Protein AF-A0A645JGR4-F1 (afdb_monomer_lite)

Sequence (135 aa):
MGLSFSNILNVNSDKGRAKVTFVGTVLSIILSLAGILDHFMYLLYLAALCYPAIAGVMFVHFFACKQKWVDKKGWNIIATVAMICGIFVGYITTYIVPVGIPAIQSLTVTGIVYYFAMKLKAKISPDQFTQEMFE

Secondary structure (DSSP, 8-state):
-HHHHHHHTT--SHHHHHHHHHHHHHHHHHHHHTTHHHHHHHHHHHHHHHHHHHHHHHHIIIIIS--------S--HHHHHHHHHHHHHHHIIIIIS--S-HHHHHHHHHHHHHHHHHHHHHHHS--TTTTTTT-

Radius of gyration: 18.55 Å; chains: 1; bounding box: 43×45×40 Å

Foldseek 3Di:
DLPVVCVVVVPPDPVSSVVCVVVVVVVVVVCVVVVVCVVCVVVVVLVLLQVLLLVLLVCCLCPVQVDDPDPDPDDPVQSVVLLVQLSVVLCCCVPPNVDDDSSVSSSVSSNVSSNVVLVVCLVPPDDPSNVSGPD

pLDDT: mean 88.44, std 7.09, range [58.78, 97.38]

Organism: NCBI:txid1076179

Structure (mmCIF, N/CA/C/O backbone):
data_AF-A0A645JGR4-F1
#
_entry.id   AF-A0A645JGR4-F1
#
loop_
_atom_site.group_PDB
_atom_site.id
_atom_site.type_symbol
_atom_site.label_atom_id
_atom_site.label_alt_id
_atom_site.label_comp_id
_atom_site.label_asym_id
_atom_site.label_entity_id
_atom_site.l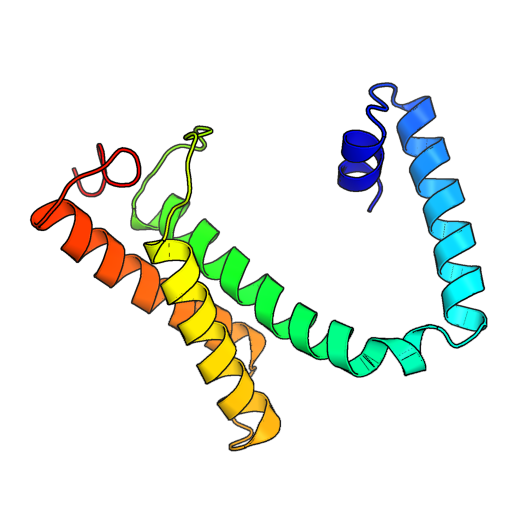abel_seq_id
_atom_site.pdbx_PDB_ins_code
_atom_site.Cartn_x
_atom_site.Cartn_y
_atom_site.Cartn_z
_atom_site.occupancy
_atom_site.B_iso_or_equiv
_atom_site.auth_seq_id
_atom_site.auth_comp_id
_atom_site.auth_asym_id
_atom_site.auth_atom_id
_atom_site.pdbx_PDB_model_num
ATOM 1 N N . MET A 1 1 ? 6.005 11.624 -4.711 1.00 59.62 1 MET A N 1
ATOM 2 C CA . MET A 1 1 ? 7.394 11.622 -4.197 1.00 59.62 1 MET A CA 1
ATOM 3 C C . MET A 1 1 ? 7.712 12.862 -3.367 1.00 59.62 1 MET A C 1
ATOM 5 O O . MET A 1 1 ? 8.109 12.698 -2.224 1.00 59.62 1 MET A O 1
ATOM 9 N N . GLY A 1 2 ? 7.495 14.082 -3.881 1.00 71.44 2 GLY A N 1
ATOM 10 C CA . GLY A 1 2 ? 7.925 15.322 -3.216 1.00 71.44 2 GLY A CA 1
ATOM 11 C C . GLY A 1 2 ? 7.470 15.494 -1.763 1.00 71.44 2 GLY A C 1
ATOM 12 O O . GLY A 1 2 ? 8.301 15.730 -0.896 1.00 71.44 2 GLY A O 1
ATOM 13 N N . LEU A 1 3 ? 6.179 15.321 -1.466 1.00 76.88 3 LEU A N 1
ATOM 14 C CA . LEU A 1 3 ? 5.643 15.517 -0.108 1.00 76.88 3 LEU A CA 1
ATOM 15 C C . LEU A 1 3 ? 6.178 14.475 0.888 1.00 76.88 3 LEU A C 1
ATOM 17 O O . LEU A 1 3 ? 6.710 14.846 1.928 1.00 76.88 3 LE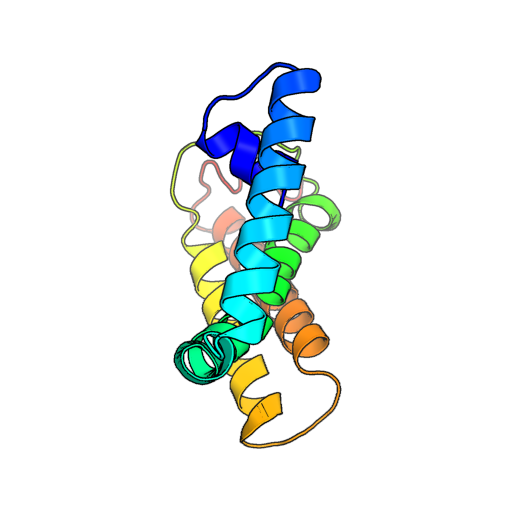U A O 1
ATOM 21 N N . SER A 1 4 ? 6.091 13.185 0.551 1.00 79.62 4 SER A N 1
ATOM 22 C CA . SER A 1 4 ? 6.548 12.087 1.414 1.00 79.62 4 SER A CA 1
ATOM 23 C C . SER A 1 4 ? 8.056 12.138 1.659 1.00 79.62 4 SER A C 1
ATOM 25 O O . SER A 1 4 ? 8.493 12.021 2.797 1.00 79.62 4 SER A O 1
ATOM 27 N N . PHE A 1 5 ? 8.853 12.373 0.611 1.00 79.56 5 PHE A N 1
ATOM 28 C CA . PHE A 1 5 ? 10.310 12.447 0.726 1.00 79.56 5 PHE A CA 1
ATOM 29 C C . PHE A 1 5 ? 10.756 13.710 1.477 1.00 79.56 5 PHE A C 1
ATOM 31 O O . PHE A 1 5 ? 11.658 13.647 2.306 1.00 79.56 5 PHE A O 1
ATOM 38 N N . SER A 1 6 ? 10.067 14.840 1.278 1.00 84.31 6 SER A N 1
ATOM 39 C CA . SER A 1 6 ? 10.320 16.055 2.065 1.00 84.31 6 SER A CA 1
ATOM 40 C C . SER A 1 6 ? 9.975 15.866 3.540 1.00 84.31 6 SER A C 1
ATOM 42 O O . SER A 1 6 ? 10.715 16.350 4.386 1.00 84.31 6 SER A O 1
ATOM 44 N N . ASN A 1 7 ? 8.898 15.142 3.858 1.00 84.62 7 ASN A N 1
ATOM 45 C CA . ASN A 1 7 ? 8.538 14.840 5.244 1.00 84.62 7 ASN A CA 1
ATOM 46 C C . ASN A 1 7 ? 9.576 13.921 5.911 1.00 84.62 7 ASN A C 1
ATOM 48 O O . ASN A 1 7 ? 9.938 14.167 7.056 1.00 84.62 7 ASN A O 1
ATOM 52 N N . ILE A 1 8 ? 10.105 12.918 5.194 1.00 86.56 8 ILE A N 1
ATOM 53 C CA . ILE A 1 8 ? 11.197 12.054 5.689 1.00 86.56 8 ILE A CA 1
ATOM 54 C C . ILE A 1 8 ? 12.455 12.879 5.993 1.00 86.56 8 ILE A C 1
ATOM 56 O O . ILE A 1 8 ? 13.098 12.674 7.017 1.00 86.56 8 ILE A O 1
ATOM 60 N N . LEU A 1 9 ? 12.788 13.838 5.125 1.00 86.62 9 LEU A N 1
ATOM 61 C CA . LEU A 1 9 ? 13.938 14.733 5.293 1.00 86.62 9 LEU A CA 1
ATOM 62 C C . LEU A 1 9 ? 13.648 15.946 6.200 1.00 86.62 9 LEU A C 1
ATOM 64 O O . LEU A 1 9 ? 14.493 16.830 6.324 1.00 86.62 9 LEU A O 1
ATOM 68 N N . ASN A 1 10 ? 12.460 16.009 6.810 1.00 86.69 10 ASN A N 1
ATOM 69 C CA . ASN A 1 10 ? 11.987 17.112 7.649 1.00 86.69 10 ASN A CA 1
ATOM 70 C C . ASN A 1 10 ? 12.099 18.511 6.991 1.00 86.69 10 ASN A C 1
ATOM 72 O O . ASN A 1 10 ? 12.410 19.518 7.630 1.00 86.69 10 ASN A O 1
ATOM 76 N N . VAL A 1 11 ? 11.854 18.583 5.680 1.00 86.38 11 VAL A N 1
ATOM 77 C CA . VAL A 1 11 ? 11.902 19.817 4.888 1.00 86.38 11 VAL A CA 1
ATOM 78 C C . VAL A 1 11 ? 10.516 20.459 4.843 1.00 86.38 11 VAL A C 1
ATOM 80 O O . VAL A 1 11 ? 9.647 20.055 4.071 1.00 86.38 11 VAL A O 1
ATOM 83 N N . ASN A 1 12 ? 10.336 21.509 5.644 1.00 82.44 12 ASN A N 1
ATOM 84 C CA . ASN A 1 12 ? 9.043 22.182 5.828 1.00 82.44 12 ASN A CA 1
ATOM 85 C C . ASN A 1 12 ? 8.861 23.465 4.988 1.00 82.44 12 ASN A C 1
ATOM 87 O O . ASN A 1 12 ? 7.797 24.071 5.016 1.00 82.44 12 ASN A O 1
ATOM 91 N N . SER A 1 13 ? 9.873 23.890 4.221 1.00 88.31 13 SER A N 1
ATOM 92 C CA . SER A 1 13 ? 9.798 25.090 3.367 1.00 88.31 13 SER A CA 1
ATOM 93 C C . SER A 1 13 ? 9.399 24.748 1.932 1.00 88.31 13 SER A C 1
ATOM 95 O O . SER A 1 13 ? 9.980 23.835 1.347 1.00 88.31 13 SER A O 1
ATOM 97 N N . ASP A 1 14 ? 8.513 25.536 1.314 1.00 85.00 14 ASP A N 1
ATOM 98 C CA . ASP A 1 14 ? 8.074 25.350 -0.081 1.00 85.00 14 ASP A CA 1
ATOM 99 C C . ASP A 1 14 ? 9.238 25.300 -1.076 1.00 85.00 14 ASP A C 1
ATOM 101 O O . ASP A 1 14 ? 9.317 24.407 -1.922 1.00 85.00 14 ASP A O 1
ATOM 105 N N . LYS A 1 15 ? 10.214 26.205 -0.920 1.00 85.75 15 LYS A N 1
ATOM 106 C CA . LYS A 1 15 ? 11.433 26.213 -1.743 1.00 85.75 15 LYS A CA 1
ATOM 107 C C . LYS A 1 15 ? 12.272 24.953 -1.522 1.00 85.75 15 LYS A C 1
ATOM 109 O O . LYS A 1 15 ? 12.880 24.446 -2.461 1.00 85.75 15 LYS A O 1
ATOM 114 N N . GLY A 1 16 ? 12.307 24.443 -0.292 1.00 86.19 16 GLY A N 1
ATOM 115 C CA . GLY A 1 16 ? 12.987 23.194 0.045 1.00 86.19 16 GLY A CA 1
ATOM 116 C C . GLY A 1 16 ? 12.313 21.985 -0.604 1.00 86.19 16 GLY A C 1
ATOM 1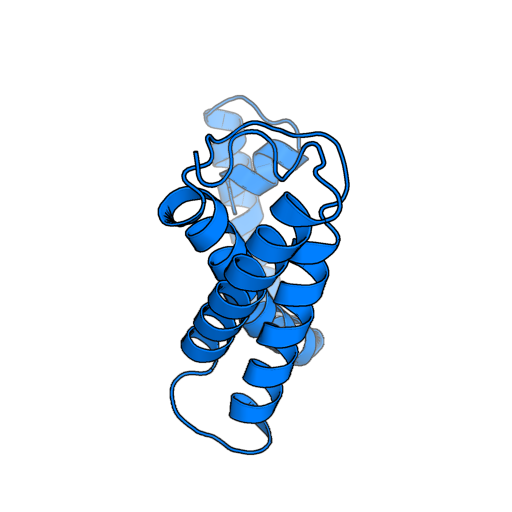17 O O . GLY A 1 16 ? 12.983 21.187 -1.252 1.00 86.19 16 GLY A O 1
ATOM 118 N N . ARG A 1 17 ? 10.983 21.893 -0.520 1.00 88.25 17 ARG A N 1
ATOM 119 C CA . ARG A 1 17 ? 10.193 20.810 -1.130 1.00 88.25 17 ARG A CA 1
ATOM 120 C C . ARG A 1 17 ? 10.327 20.790 -2.649 1.00 88.25 17 ARG A C 1
ATOM 122 O O . ARG A 1 17 ? 10.466 19.717 -3.239 1.00 88.25 17 ARG A O 1
ATOM 129 N N . ALA A 1 18 ? 10.342 21.966 -3.280 1.00 89.31 18 ALA A N 1
ATOM 130 C CA . ALA A 1 18 ? 10.583 22.101 -4.714 1.00 89.31 18 ALA A CA 1
ATOM 131 C C . ALA A 1 18 ? 11.972 21.569 -5.107 1.00 89.31 18 ALA A C 1
ATOM 133 O O . ALA A 1 18 ? 12.078 20.750 -6.019 1.00 89.31 18 ALA A O 1
ATOM 134 N N . LYS A 1 19 ? 13.027 21.950 -4.369 1.00 89.12 19 LYS A N 1
ATOM 135 C CA . LYS A 1 19 ? 14.396 21.451 -4.596 1.00 89.12 19 LYS A CA 1
ATOM 136 C C . LYS A 1 19 ? 14.498 19.939 -4.416 1.00 89.12 19 LYS A C 1
ATOM 138 O O . LYS A 1 19 ? 15.053 19.264 -5.275 1.00 89.12 19 LYS A O 1
ATOM 143 N N . VAL A 1 20 ? 13.936 19.406 -3.333 1.00 90.12 20 VAL A N 1
ATOM 144 C CA . VAL A 1 20 ? 13.932 17.965 -3.039 1.00 90.12 20 VAL A CA 1
ATOM 145 C C . VAL A 1 20 ? 13.210 17.186 -4.138 1.00 90.12 20 VAL A C 1
ATOM 147 O O . VAL A 1 20 ? 13.705 16.158 -4.592 1.00 90.12 20 VAL A O 1
ATOM 150 N N . THR A 1 21 ? 12.073 17.694 -4.615 1.00 90.88 21 THR A N 1
ATOM 151 C CA . THR A 1 21 ? 11.325 17.073 -5.718 1.00 90.88 21 THR A CA 1
ATOM 152 C C . THR A 1 21 ? 12.137 17.078 -7.007 1.00 90.88 21 THR A C 1
ATOM 154 O O . THR A 1 21 ? 12.224 16.049 -7.674 1.00 90.88 21 THR A O 1
ATOM 157 N N . PHE A 1 22 ? 12.756 18.210 -7.342 1.00 91.62 22 PHE A N 1
ATOM 158 C CA . PHE A 1 22 ? 13.562 18.345 -8.549 1.00 91.62 22 PHE A CA 1
ATOM 159 C C . PHE A 1 22 ? 14.764 17.393 -8.535 1.00 91.62 22 PHE A C 1
ATOM 161 O O . PHE A 1 22 ? 14.907 16.570 -9.435 1.00 91.62 22 PHE A O 1
ATOM 168 N N . VAL A 1 23 ? 15.573 17.436 -7.472 1.00 91.94 23 VAL A N 1
ATOM 169 C CA . VAL A 1 23 ? 16.751 16.568 -7.315 1.00 91.94 23 VAL A CA 1
ATOM 170 C C . VAL A 1 23 ? 16.347 15.094 -7.296 1.00 91.94 23 VAL A C 1
ATOM 172 O O . VAL A 1 23 ? 16.934 14.290 -8.015 1.00 91.94 23 VAL A O 1
ATOM 175 N N . GLY A 1 24 ? 15.308 14.740 -6.533 1.00 91.00 24 GLY A N 1
ATOM 176 C CA . GLY A 1 24 ? 14.796 13.372 -6.481 1.00 91.00 24 GLY A CA 1
ATOM 177 C C . GLY A 1 24 ? 14.326 12.864 -7.845 1.00 91.00 24 GLY A C 1
ATOM 178 O O . GLY A 1 24 ? 14.575 11.710 -8.186 1.00 91.00 24 GLY A O 1
ATOM 179 N N . THR A 1 25 ? 13.706 13.726 -8.656 1.00 92.19 25 THR A N 1
ATOM 180 C CA . THR A 1 25 ? 13.267 13.375 -10.016 1.00 92.19 25 THR A CA 1
ATOM 181 C C . THR A 1 25 ? 14.458 13.141 -10.940 1.00 92.19 25 THR A C 1
ATOM 183 O O . THR A 1 25 ? 14.508 12.109 -11.603 1.00 92.19 25 THR A O 1
ATOM 186 N N . VAL A 1 26 ? 15.446 14.042 -10.943 1.00 95.25 26 VAL A N 1
ATOM 187 C CA . VAL A 1 26 ? 16.662 13.897 -11.764 1.00 95.25 26 VAL A CA 1
ATOM 188 C C . VAL A 1 26 ? 17.408 12.605 -11.420 1.00 95.25 26 VAL A C 1
ATOM 190 O O . VAL A 1 26 ? 17.726 11.828 -12.317 1.00 95.25 26 VAL A O 1
ATOM 193 N N . LEU A 1 27 ? 17.621 12.326 -10.129 1.00 93.44 27 LEU A N 1
ATOM 194 C CA . LEU A 1 27 ? 18.260 11.085 -9.679 1.00 93.44 27 LEU A CA 1
ATOM 195 C C . LEU A 1 27 ? 17.461 9.842 -10.091 1.00 93.44 27 LEU A C 1
ATOM 197 O O . LEU A 1 27 ? 18.047 8.867 -10.553 1.00 93.44 27 LEU A O 1
ATOM 201 N N . SER A 1 28 ? 16.130 9.886 -9.971 1.00 90.88 28 SER A N 1
ATOM 202 C CA . SER A 1 28 ? 15.263 8.770 -10.372 1.00 90.88 28 SER A CA 1
ATOM 203 C C . SER A 1 28 ? 15.364 8.478 -11.869 1.00 90.88 28 SER A C 1
ATOM 205 O O . SER A 1 28 ? 15.417 7.315 -12.254 1.00 90.88 28 SER A O 1
ATOM 207 N N . ILE A 1 29 ? 15.435 9.514 -12.714 1.00 93.75 29 ILE A N 1
ATOM 208 C CA . ILE A 1 29 ? 15.600 9.354 -14.167 1.00 93.75 29 ILE A CA 1
ATOM 209 C C . ILE A 1 29 ? 16.955 8.715 -14.483 1.00 93.75 29 ILE A C 1
ATOM 211 O O . ILE A 1 29 ? 17.000 7.749 -15.238 1.00 93.75 29 ILE A O 1
ATOM 215 N N . ILE A 1 30 ? 18.045 9.204 -13.880 1.00 95.62 30 ILE A N 1
ATOM 216 C CA . ILE A 1 30 ? 19.392 8.647 -14.094 1.00 95.62 30 ILE A CA 1
ATOM 217 C C . ILE A 1 30 ? 19.429 7.165 -13.704 1.00 95.62 30 ILE A C 1
ATOM 219 O O . ILE A 1 30 ? 19.882 6.335 -14.486 1.00 95.62 30 ILE A O 1
ATOM 223 N N . LEU A 1 31 ? 18.906 6.822 -12.523 1.00 92.56 31 LEU A N 1
ATOM 224 C CA . LEU A 1 31 ? 18.839 5.437 -12.052 1.00 92.56 31 LEU A CA 1
ATOM 225 C C . LEU A 1 31 ? 17.960 4.563 -12.958 1.00 92.56 31 LEU A C 1
ATOM 227 O O . LEU A 1 31 ? 18.326 3.428 -13.254 1.00 92.56 31 LEU A O 1
ATOM 231 N N . SER A 1 32 ? 16.829 5.093 -13.435 1.00 91.19 32 SER A N 1
ATOM 232 C CA . SER A 1 32 ? 15.951 4.388 -14.373 1.00 91.19 32 SER A CA 1
ATOM 233 C C . SER A 1 32 ? 16.655 4.084 -15.696 1.00 91.19 32 SER A C 1
ATOM 235 O O . SER A 1 32 ? 16.515 2.978 -16.206 1.00 91.19 32 SER A O 1
ATOM 237 N N . LEU A 1 33 ? 17.415 5.039 -16.244 1.00 94.44 33 LEU A N 1
ATOM 238 C CA . LEU A 1 33 ? 18.188 4.850 -17.477 1.00 94.44 33 LEU A CA 1
ATOM 239 C C . LEU A 1 33 ? 19.363 3.884 -17.285 1.00 94.44 33 LEU A C 1
ATOM 241 O O . LEU A 1 33 ? 19.730 3.179 -18.218 1.00 94.44 33 LEU A O 1
ATOM 245 N N . ALA A 1 34 ? 19.921 3.814 -16.075 1.00 93.75 34 ALA A N 1
ATOM 246 C CA . ALA A 1 34 ? 20.966 2.861 -15.712 1.00 93.75 34 ALA A CA 1
ATOM 247 C C . ALA A 1 34 ? 20.458 1.411 -15.545 1.00 93.75 34 ALA A C 1
ATOM 249 O O . ALA A 1 34 ? 21.245 0.538 -15.188 1.00 93.75 34 ALA A O 1
ATOM 250 N N . GLY A 1 35 ? 19.167 1.139 -15.779 1.00 91.25 35 GLY A N 1
ATOM 251 C CA . GLY A 1 35 ? 18.611 -0.218 -15.731 1.00 91.25 35 GLY A CA 1
ATOM 252 C C . GLY A 1 35 ? 18.317 -0.731 -14.321 1.00 91.25 35 GLY A C 1
ATOM 253 O O . GLY A 1 35 ? 18.125 -1.928 -14.126 1.00 91.25 35 GLY A O 1
ATOM 254 N N . ILE A 1 36 ? 18.226 0.153 -13.315 1.00 91.12 36 ILE A N 1
ATOM 255 C CA . ILE A 1 36 ? 17.936 -0.258 -11.929 1.00 91.12 36 ILE A CA 1
ATOM 256 C C . ILE A 1 36 ? 16.622 -1.050 -11.821 1.00 91.12 36 ILE A C 1
ATOM 258 O O . ILE A 1 36 ? 16.468 -1.888 -10.937 1.00 91.12 36 ILE A O 1
ATOM 262 N N . LEU A 1 37 ? 15.679 -0.797 -12.733 1.00 86.06 37 LEU A N 1
ATOM 263 C CA . LEU A 1 37 ? 14.356 -1.411 -12.751 1.00 86.06 37 LEU A CA 1
ATOM 264 C C . LEU A 1 37 ? 14.421 -2.939 -12.845 1.00 86.06 37 LEU A C 1
ATOM 266 O O . LEU A 1 37 ? 13.678 -3.620 -12.139 1.00 86.06 37 LEU A O 1
ATOM 270 N N . ASP A 1 38 ? 15.337 -3.470 -13.654 1.00 88.44 38 ASP A N 1
ATOM 271 C CA . ASP A 1 38 ? 15.452 -4.910 -13.897 1.00 88.44 38 ASP A CA 1
ATOM 272 C C . ASP A 1 38 ? 15.875 -5.663 -12.630 1.00 88.44 38 ASP A C 1
ATOM 274 O O . ASP A 1 38 ? 15.439 -6.787 -12.383 1.00 88.44 38 ASP A O 1
ATOM 278 N N . HIS A 1 39 ? 16.637 -5.005 -11.753 1.00 89.75 39 HIS A N 1
ATOM 279 C CA . HIS A 1 39 ? 17.025 -5.552 -10.454 1.00 89.75 39 HIS A CA 1
ATOM 280 C C . HIS A 1 39 ? 15.881 -5.544 -9.428 1.00 89.75 39 HIS A C 1
ATOM 282 O O . HIS A 1 39 ? 15.874 -6.364 -8.510 1.00 89.75 39 HIS A O 1
ATOM 288 N N . PHE A 1 40 ? 14.906 -4.640 -9.574 1.00 89.94 40 PHE A N 1
ATOM 289 C CA . PHE A 1 40 ? 13.814 -4.445 -8.613 1.00 89.94 40 PHE A CA 1
ATOM 290 C C . PHE A 1 40 ? 12.442 -4.889 -9.127 1.00 89.94 40 PHE A C 1
ATOM 292 O O . PHE A 1 40 ? 11.443 -4.655 -8.450 1.00 89.94 40 PHE A O 1
ATOM 299 N N . MET A 1 41 ? 12.363 -5.571 -10.270 1.00 89.69 41 MET A N 1
ATOM 300 C CA . MET A 1 41 ? 11.087 -5.963 -10.878 1.00 89.69 41 MET A CA 1
ATOM 301 C C . MET A 1 41 ? 10.194 -6.774 -9.922 1.00 89.69 41 MET A C 1
ATOM 303 O O . MET A 1 41 ? 9.016 -6.464 -9.758 1.00 89.69 41 MET A O 1
ATOM 307 N N . TYR A 1 42 ? 10.762 -7.741 -9.195 1.00 88.12 42 TYR A N 1
ATOM 308 C CA . TYR A 1 42 ? 10.017 -8.516 -8.192 1.00 88.12 42 TYR A CA 1
ATOM 309 C C . TYR A 1 42 ? 9.502 -7.658 -7.032 1.00 88.12 42 TYR A C 1
ATOM 311 O O . TYR A 1 42 ? 8.383 -7.854 -6.558 1.00 88.12 42 TYR A O 1
ATOM 319 N N . LEU A 1 43 ? 10.298 -6.681 -6.592 1.00 88.25 43 LEU A N 1
ATOM 320 C CA . LEU A 1 43 ? 9.882 -5.736 -5.560 1.00 88.25 43 LEU A CA 1
ATOM 321 C C . LEU A 1 43 ? 8.745 -4.846 -6.070 1.00 88.25 43 LEU A C 1
ATOM 323 O O . LEU A 1 43 ? 7.795 -4.591 -5.335 1.00 88.25 43 LEU A O 1
ATOM 327 N N . LEU A 1 44 ? 8.804 -4.415 -7.329 1.00 88.81 44 LEU A N 1
ATOM 328 C CA . LEU A 1 44 ? 7.764 -3.606 -7.962 1.00 88.81 44 LEU A CA 1
ATOM 329 C C . LEU A 1 44 ? 6.459 -4.381 -8.131 1.00 88.81 44 LEU A C 1
ATOM 331 O O . LEU A 1 44 ? 5.391 -3.835 -7.863 1.00 88.81 44 LEU A O 1
ATOM 335 N N . TYR A 1 45 ? 6.536 -5.658 -8.497 1.00 87.38 45 TYR A N 1
ATOM 336 C CA . TYR A 1 45 ? 5.378 -6.544 -8.552 1.00 87.38 45 TYR A CA 1
ATOM 337 C C . TYR A 1 45 ? 4.725 -6.737 -7.186 1.00 87.38 45 TYR A C 1
ATOM 339 O O . TYR A 1 45 ? 3.503 -6.647 -7.071 1.00 87.38 45 TYR A O 1
ATOM 347 N N . LEU A 1 46 ? 5.521 -6.938 -6.133 1.00 87.19 46 LEU A N 1
ATOM 348 C CA . LEU A 1 46 ? 4.994 -7.003 -4.773 1.00 87.19 46 LEU A CA 1
ATOM 349 C C . LEU A 1 46 ? 4.363 -5.665 -4.362 1.00 87.19 46 LEU A C 1
ATOM 351 O O . LEU A 1 46 ? 3.250 -5.637 -3.838 1.00 87.19 46 LEU A O 1
ATOM 355 N N . ALA A 1 47 ? 5.035 -4.548 -4.644 1.00 89.94 47 ALA A N 1
ATOM 356 C CA . ALA A 1 47 ? 4.532 -3.214 -4.340 1.00 89.94 47 ALA A CA 1
ATOM 357 C C . ALA A 1 47 ? 3.191 -2.934 -5.042 1.00 89.94 47 ALA A C 1
ATOM 359 O O . ALA A 1 47 ? 2.276 -2.394 -4.418 1.00 89.94 47 ALA A O 1
ATOM 360 N N . ALA A 1 48 ? 3.040 -3.368 -6.297 1.00 89.75 48 ALA A N 1
ATOM 361 C CA . ALA A 1 48 ? 1.807 -3.237 -7.070 1.00 89.75 48 ALA A CA 1
ATOM 362 C C . ALA A 1 48 ? 0.603 -3.956 -6.431 1.00 89.75 48 ALA A C 1
ATOM 364 O O . ALA A 1 48 ? -0.529 -3.520 -6.631 1.00 89.75 48 ALA A O 1
ATOM 365 N N . LEU A 1 49 ? 0.830 -5.006 -5.632 1.00 88.81 49 LEU A N 1
ATOM 366 C CA . LEU A 1 49 ? -0.210 -5.692 -4.853 1.00 88.81 49 LEU A CA 1
ATOM 367 C C . LEU A 1 49 ? -0.407 -5.071 -3.461 1.00 88.81 49 LEU A C 1
ATOM 369 O O . LEU A 1 49 ? -1.533 -4.962 -2.974 1.00 88.81 49 LEU A O 1
ATOM 373 N N . CYS A 1 50 ? 0.672 -4.609 -2.826 1.00 92.00 50 CYS A N 1
ATOM 374 C CA . CYS A 1 50 ? 0.616 -3.999 -1.498 1.00 92.00 50 CYS A CA 1
ATOM 375 C C . CYS A 1 50 ? -0.163 -2.675 -1.480 1.00 92.00 50 CYS A C 1
ATOM 377 O O . CYS A 1 50 ? -0.964 -2.457 -0.570 1.00 92.00 50 CYS A O 1
ATOM 379 N N . TYR A 1 51 ? 0.040 -1.787 -2.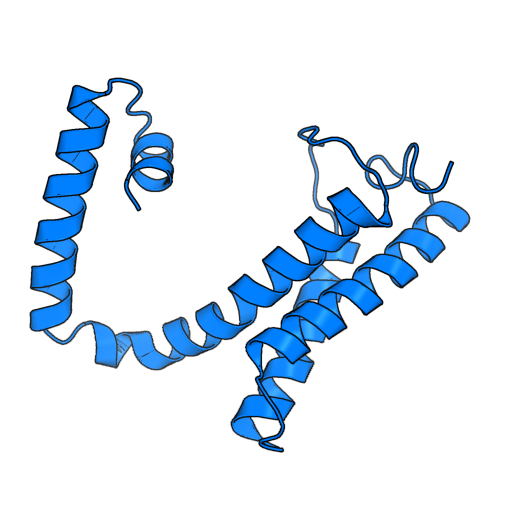463 1.00 93.19 51 TYR A N 1
ATOM 380 C CA . TYR A 1 51 ? -0.624 -0.474 -2.471 1.00 93.19 51 TYR A CA 1
ATOM 381 C C . TYR A 1 51 ? -2.162 -0.568 -2.514 1.00 93.19 51 TYR A C 1
ATOM 383 O O . TYR A 1 51 ? -2.806 0.086 -1.689 1.00 93.19 51 TYR A O 1
ATOM 391 N N . PRO A 1 52 ? -2.781 -1.393 -3.385 1.00 94.94 52 PRO A N 1
ATOM 392 C CA . PRO A 1 52 ? -4.228 -1.605 -3.367 1.00 94.94 52 PRO A CA 1
ATOM 393 C C . PRO A 1 52 ? -4.752 -2.199 -2.056 1.00 94.94 52 PRO A C 1
ATOM 395 O O . PRO A 1 52 ? -5.822 -1.803 -1.599 1.00 94.94 52 PRO A O 1
ATOM 398 N N . ALA A 1 53 ? -4.008 -3.108 -1.418 1.00 95.50 53 ALA A N 1
ATOM 399 C CA . ALA A 1 53 ? -4.394 -3.670 -0.125 1.00 95.50 53 ALA A CA 1
ATOM 400 C C . ALA A 1 53 ? -4.421 -2.595 0.980 1.00 95.50 53 ALA A C 1
ATOM 402 O O . ALA A 1 53 ? -5.401 -2.487 1.718 1.00 95.50 53 ALA A O 1
ATOM 403 N N . ILE A 1 54 ? -3.394 -1.736 1.051 1.00 95.00 54 ILE A N 1
ATOM 404 C CA . ILE A 1 54 ? -3.370 -0.589 1.980 1.00 95.00 54 ILE A CA 1
ATOM 405 C C . ILE A 1 54 ? -4.565 0.333 1.712 1.00 95.00 54 ILE A C 1
ATOM 407 O O . ILE A 1 54 ? -5.275 0.720 2.643 1.00 95.00 54 ILE A O 1
ATOM 411 N N . ALA A 1 55 ? -4.825 0.640 0.437 1.00 94.94 55 ALA A N 1
ATOM 412 C CA . ALA A 1 55 ? -5.965 1.456 0.039 1.00 94.94 55 ALA A CA 1
ATOM 413 C C . ALA A 1 55 ? -7.301 0.827 0.472 1.00 94.94 55 ALA A C 1
ATOM 415 O O . ALA A 1 55 ? -8.167 1.543 0.965 1.00 94.94 55 ALA A O 1
ATOM 416 N N . GLY A 1 56 ? -7.452 -0.498 0.368 1.00 95.62 56 GLY A N 1
ATOM 417 C CA . GLY A 1 56 ? -8.637 -1.225 0.826 1.00 95.62 56 GLY A CA 1
ATOM 418 C C . GLY A 1 56 ? -8.901 -1.057 2.324 1.00 95.62 56 GLY A C 1
ATOM 419 O O . GLY A 1 56 ? -10.028 -0.748 2.715 1.00 95.62 56 GLY A O 1
ATOM 420 N N . VAL A 1 57 ? -7.863 -1.176 3.163 1.00 95.56 57 VAL A N 1
ATOM 421 C CA . VAL A 1 57 ? -7.979 -0.913 4.609 1.00 95.56 57 VAL A CA 1
ATOM 422 C C . VAL A 1 57 ? -8.397 0.532 4.858 1.00 95.56 57 VAL A C 1
ATOM 424 O O . VAL A 1 57 ? -9.365 0.767 5.575 1.00 95.56 57 VAL A O 1
ATOM 427 N N . MET A 1 58 ? -7.696 1.499 4.257 1.00 93.31 58 MET A N 1
ATOM 428 C CA . MET A 1 58 ? -7.977 2.925 4.455 1.00 93.31 58 MET A CA 1
ATOM 429 C C . MET A 1 58 ? -9.403 3.289 4.036 1.00 93.31 58 MET A C 1
ATOM 431 O O . MET A 1 58 ? -10.103 3.991 4.765 1.00 93.31 58 MET A O 1
ATOM 435 N N . PHE A 1 59 ? -9.846 2.780 2.885 1.00 93.81 59 PHE A N 1
ATOM 436 C CA . PHE A 1 59 ? -11.168 3.058 2.341 1.00 93.81 59 PHE A CA 1
ATOM 437 C C . PHE A 1 59 ? -12.265 2.527 3.263 1.00 93.81 59 PHE A C 1
ATOM 439 O O . PHE A 1 59 ? -13.179 3.259 3.636 1.00 93.81 59 PHE A O 1
ATOM 446 N N . VAL A 1 60 ? -12.153 1.271 3.694 1.00 94.00 60 VAL A N 1
ATOM 447 C CA . VAL A 1 60 ? -13.145 0.664 4.587 1.00 94.00 60 VAL A CA 1
ATOM 448 C C . VAL A 1 60 ? -13.109 1.292 5.974 1.00 94.00 60 VAL A C 1
ATOM 450 O O . VAL A 1 60 ? -14.168 1.580 6.529 1.00 94.00 60 VAL A O 1
ATOM 453 N N . HIS A 1 61 ? -11.925 1.560 6.523 1.00 91.38 61 HIS A N 1
ATOM 454 C CA . HIS A 1 61 ? -11.794 2.179 7.839 1.00 91.38 61 HIS A CA 1
ATOM 455 C C . HIS A 1 61 ? -12.478 3.551 7.891 1.00 91.38 61 HIS A C 1
ATOM 457 O O . HIS A 1 61 ? -13.241 3.832 8.814 1.00 91.38 61 HIS A O 1
ATOM 463 N N . PHE A 1 62 ? -12.262 4.381 6.870 1.00 89.38 62 PHE A N 1
ATOM 464 C CA . PHE A 1 62 ? -12.833 5.722 6.823 1.00 89.38 62 PHE A CA 1
ATOM 465 C C . PHE A 1 62 ? -14.318 5.720 6.435 1.00 89.38 62 PHE A C 1
ATOM 467 O O . PHE A 1 62 ? -15.142 6.284 7.149 1.00 89.38 62 PHE A O 1
ATOM 474 N N . PHE A 1 63 ? -14.686 5.070 5.326 1.00 89.00 63 PHE A N 1
ATOM 475 C CA . PHE A 1 63 ? -16.045 5.171 4.782 1.00 89.00 63 PHE A CA 1
ATOM 476 C C . PHE A 1 63 ? -17.032 4.187 5.415 1.00 89.00 63 PHE A C 1
ATOM 478 O O . PHE A 1 63 ? -18.166 4.563 5.703 1.00 89.00 63 PHE A O 1
ATOM 485 N N . ALA A 1 64 ? -16.630 2.932 5.636 1.00 87.50 64 ALA A N 1
ATOM 486 C CA . ALA A 1 64 ? -17.543 1.890 6.111 1.00 87.50 64 ALA A CA 1
ATOM 487 C C . ALA A 1 64 ? -17.594 1.804 7.643 1.00 87.50 64 ALA A C 1
ATOM 489 O O . ALA A 1 64 ? -18.675 1.661 8.211 1.00 87.50 64 ALA A O 1
ATOM 490 N N . CYS A 1 65 ? -16.446 1.924 8.318 1.00 84.62 65 CYS A N 1
ATOM 491 C CA . CYS A 1 65 ? -16.383 1.984 9.783 1.00 84.62 65 CYS A CA 1
ATOM 492 C C . CYS A 1 65 ? -16.624 3.404 10.334 1.00 84.62 65 CYS A C 1
ATOM 494 O O . CYS A 1 65 ? -16.640 3.577 11.553 1.00 84.62 65 CYS A O 1
ATOM 496 N N . LYS A 1 66 ? -16.809 4.400 9.449 1.00 82.62 66 LYS A N 1
ATOM 497 C CA . LYS A 1 66 ? -17.078 5.819 9.760 1.00 82.62 66 LYS A CA 1
ATOM 498 C C . LYS A 1 66 ? -16.071 6.447 10.731 1.00 82.62 66 LYS A C 1
ATOM 500 O O . LYS A 1 66 ? -16.414 7.336 11.507 1.00 82.62 66 LYS A O 1
ATOM 505 N N . GLN A 1 67 ? -14.826 5.979 10.712 1.00 82.00 67 GLN A N 1
ATOM 506 C CA . GLN A 1 67 ? -13.801 6.466 11.626 1.00 82.00 67 GLN A CA 1
ATOM 507 C C . GLN A 1 67 ? -13.243 7.811 11.157 1.00 82.00 67 GLN A C 1
ATOM 509 O O . GLN A 1 67 ? -13.081 8.064 9.962 1.00 82.00 67 GLN A O 1
ATOM 514 N N . LYS A 1 68 ? -12.903 8.676 12.114 1.00 80.94 68 LYS A N 1
ATOM 515 C CA . LYS A 1 68 ? -12.178 9.923 11.843 1.00 80.94 68 LYS A CA 1
ATOM 516 C C . LYS A 1 68 ? -10.690 9.629 11.639 1.00 80.94 68 LYS A C 1
ATOM 518 O O . LYS A 1 68 ? -10.150 8.697 12.232 1.00 80.94 68 LYS A O 1
ATOM 523 N N . TRP A 1 69 ? -10.014 10.464 10.847 1.00 76.56 69 TRP A N 1
ATOM 524 C CA . TRP A 1 69 ? -8.554 10.444 10.720 1.00 76.56 69 TRP A CA 1
ATOM 525 C C . TRP A 1 69 ? -7.910 10.915 12.025 1.00 76.56 69 TRP A C 1
ATOM 527 O O . TRP A 1 69 ? -7.629 12.097 12.205 1.00 76.56 69 TRP A O 1
ATOM 537 N N . VAL A 1 70 ? -7.718 9.980 12.948 1.00 81.38 70 VAL A N 1
ATOM 538 C CA . VAL A 1 70 ? -7.028 10.195 14.218 1.00 81.38 70 VAL A CA 1
ATOM 539 C C . VAL A 1 70 ? -5.819 9.279 14.247 1.00 81.38 70 VAL A C 1
ATOM 541 O O . VAL A 1 70 ? -5.933 8.084 13.968 1.00 81.38 70 VAL A O 1
ATOM 544 N N . ASP A 1 71 ? -4.663 9.840 14.583 1.00 78.50 71 ASP A N 1
ATOM 545 C CA . ASP A 1 71 ? -3.439 9.064 14.731 1.00 78.50 71 ASP A CA 1
ATOM 546 C C . ASP A 1 71 ? -3.500 8.259 16.039 1.00 78.50 71 ASP A C 1
ATOM 548 O O . ASP A 1 71 ? -3.270 8.773 17.137 1.00 78.50 71 ASP A O 1
ATOM 552 N N . LYS A 1 72 ? -3.914 6.995 15.921 1.00 83.25 72 LYS A N 1
ATOM 553 C CA . LYS A 1 72 ? -4.005 6.048 17.035 1.00 83.25 72 LYS A CA 1
ATOM 554 C C . LYS A 1 72 ? -2.680 5.297 17.137 1.00 83.25 72 LYS A C 1
ATOM 556 O O . LYS A 1 72 ? -2.330 4.518 16.252 1.00 83.25 72 LYS A O 1
ATOM 561 N N . LYS A 1 73 ? -1.948 5.502 18.235 1.00 81.50 73 LYS A N 1
ATOM 562 C CA . LYS A 1 73 ? -0.658 4.836 18.460 1.00 81.50 73 LYS A CA 1
ATOM 563 C C . LYS A 1 73 ? -0.845 3.332 18.655 1.00 81.50 73 LYS A C 1
ATOM 565 O O . LYS A 1 73 ? -1.453 2.902 19.628 1.00 81.50 73 LYS A O 1
ATOM 570 N N . GLY A 1 74 ? -0.246 2.519 17.793 1.00 85.31 74 GLY A N 1
ATOM 571 C CA . GLY A 1 74 ? -0.181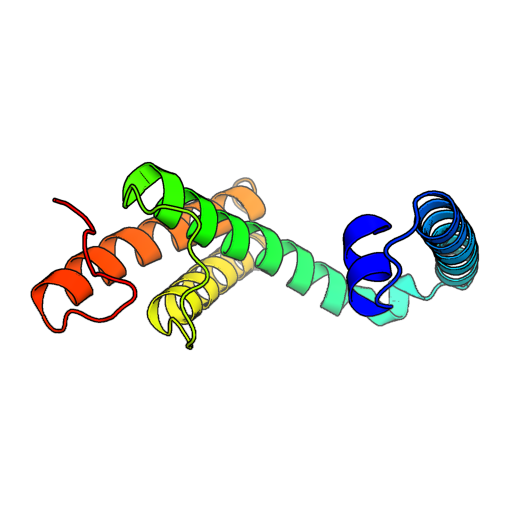 1.067 17.966 1.00 85.31 74 GLY A CA 1
ATOM 572 C C . GLY A 1 74 ? -0.240 0.311 16.645 1.00 85.31 74 GLY A C 1
ATOM 573 O O . GLY A 1 74 ? -0.372 0.903 15.578 1.00 85.31 74 GLY A O 1
ATOM 574 N N . TRP A 1 75 ? -0.166 -1.017 16.719 1.00 87.44 75 TRP A N 1
ATOM 575 C CA . TRP A 1 75 ? -0.263 -1.888 15.549 1.00 87.44 75 TRP A CA 1
ATOM 576 C C . TRP A 1 75 ? -1.686 -2.442 15.419 1.00 87.44 75 TRP A C 1
ATOM 578 O O . TRP A 1 75 ? -2.144 -3.211 16.265 1.00 87.44 75 TRP A O 1
ATOM 588 N N . ASN A 1 76 ? -2.379 -2.126 14.320 1.00 90.31 76 ASN A N 1
ATOM 589 C CA . ASN A 1 76 ? -3.640 -2.788 13.984 1.00 90.31 76 ASN A CA 1
ATOM 590 C C . ASN A 1 76 ? -3.392 -4.148 13.302 1.00 90.31 76 ASN A C 1
ATOM 592 O O . ASN A 1 76 ? -3.249 -4.231 12.083 1.00 90.31 76 ASN A O 1
ATOM 596 N N . ILE A 1 77 ? -3.329 -5.222 14.094 1.00 91.44 77 ILE A N 1
ATOM 597 C CA . ILE A 1 77 ? -3.061 -6.580 13.585 1.00 91.44 77 ILE A CA 1
ATOM 598 C C . ILE A 1 77 ? -4.134 -7.020 12.575 1.00 91.44 77 ILE A C 1
ATOM 600 O O . ILE A 1 77 ? -3.816 -7.683 11.591 1.00 91.44 77 ILE A O 1
ATOM 604 N N . ILE A 1 78 ? -5.391 -6.598 12.758 1.00 93.31 78 ILE A N 1
ATOM 605 C CA . ILE A 1 78 ? -6.488 -6.934 11.838 1.00 93.31 78 ILE A CA 1
ATOM 606 C C . ILE A 1 78 ? -6.265 -6.314 10.457 1.00 93.31 78 ILE A C 1
ATOM 608 O O . ILE A 1 78 ? -6.490 -6.979 9.448 1.00 93.31 78 ILE A O 1
ATOM 612 N N . ALA A 1 79 ? -5.776 -5.072 10.400 1.00 93.75 79 ALA A N 1
ATOM 613 C CA . ALA A 1 79 ? -5.396 -4.438 9.138 1.00 93.75 79 ALA A CA 1
ATOM 614 C C . ALA A 1 79 ? -4.301 -5.237 8.421 1.00 93.75 79 ALA A C 1
ATOM 616 O O . ALA A 1 79 ? -4.415 -5.501 7.227 1.00 93.75 79 ALA A O 1
ATOM 617 N N . THR A 1 80 ? -3.274 -5.679 9.152 1.00 95.00 80 THR A N 1
ATOM 618 C CA . THR A 1 80 ? -2.184 -6.485 8.585 1.00 95.00 80 THR A CA 1
ATOM 619 C C . THR A 1 80 ? -2.677 -7.826 8.054 1.00 95.00 80 THR A C 1
ATOM 621 O O . THR A 1 80 ? -2.334 -8.193 6.934 1.00 95.00 80 THR A O 1
ATOM 624 N N . VAL A 1 81 ? -3.520 -8.536 8.807 1.00 95.50 81 VAL A N 1
ATOM 625 C CA . VAL A 1 81 ? -4.101 -9.809 8.356 1.00 95.50 81 VAL A CA 1
ATOM 626 C C . VAL A 1 81 ? -4.950 -9.601 7.100 1.00 95.50 81 VAL A C 1
ATOM 628 O O . VAL A 1 81 ? -4.785 -10.328 6.124 1.00 95.50 81 VAL A O 1
ATOM 631 N N . ALA A 1 82 ? -5.797 -8.569 7.070 1.00 96.50 82 ALA A N 1
ATOM 632 C CA . ALA A 1 82 ? -6.614 -8.256 5.900 1.00 96.50 82 ALA A CA 1
ATOM 633 C C . ALA A 1 82 ? -5.774 -7.885 4.666 1.00 96.50 82 ALA A C 1
ATOM 635 O O . ALA A 1 82 ? -6.115 -8.263 3.540 1.00 96.50 82 ALA A O 1
ATOM 636 N N . MET A 1 83 ? -4.659 -7.175 4.863 1.00 96.50 83 MET A N 1
ATOM 637 C CA . MET A 1 83 ? -3.704 -6.901 3.792 1.00 96.50 83 MET A CA 1
ATOM 638 C C . MET A 1 83 ? -3.069 -8.184 3.260 1.00 96.50 83 MET A C 1
ATOM 640 O O . MET A 1 83 ? -3.052 -8.378 2.049 1.00 96.50 83 MET A O 1
ATOM 644 N N . ILE A 1 84 ? -2.598 -9.076 4.138 1.00 96.00 84 ILE A N 1
ATOM 645 C CA . ILE A 1 84 ? -2.013 -10.363 3.733 1.00 96.00 84 ILE A CA 1
ATOM 646 C C . ILE A 1 84 ? -3.026 -11.172 2.916 1.00 96.00 84 ILE A C 1
ATOM 648 O O . ILE A 1 84 ? -2.676 -11.677 1.853 1.00 96.00 84 ILE A O 1
ATOM 652 N N . CYS A 1 85 ? -4.289 -11.241 3.351 1.00 95.69 85 CYS A N 1
ATOM 653 C CA . CYS A 1 85 ? -5.343 -11.930 2.607 1.00 95.69 85 CYS A CA 1
ATOM 654 C C . CYS A 1 85 ? -5.564 -11.339 1.207 1.00 95.69 85 CYS A C 1
ATOM 656 O O . CYS A 1 85 ? -5.654 -12.092 0.240 1.00 95.69 85 CYS A O 1
ATOM 658 N N . GLY A 1 86 ? -5.638 -10.010 1.073 1.00 94.75 86 GLY A N 1
ATOM 659 C CA . GLY A 1 86 ? -5.837 -9.385 -0.239 1.00 94.75 86 GLY A CA 1
ATOM 660 C C . GLY A 1 86 ? -4.629 -9.516 -1.156 1.00 94.75 86 GLY A C 1
ATOM 661 O O . GLY A 1 86 ? -4.811 -9.838 -2.325 1.00 94.75 86 GLY A O 1
ATOM 662 N N . ILE A 1 87 ? -3.409 -9.367 -0.628 1.00 94.12 87 ILE A N 1
ATOM 663 C CA . ILE A 1 87 ? -2.170 -9.598 -1.386 1.00 94.12 87 ILE A CA 1
ATOM 664 C C . ILE A 1 87 ? -2.113 -11.048 -1.865 1.00 94.12 87 ILE A C 1
ATOM 666 O O . ILE A 1 87 ? -1.787 -11.294 -3.021 1.00 94.12 87 ILE A O 1
ATOM 670 N N . PHE A 1 88 ? -2.463 -12.007 -1.004 1.00 93.88 88 PHE A N 1
ATOM 671 C CA . PHE A 1 88 ? -2.471 -13.423 -1.354 1.00 93.88 88 PHE A CA 1
ATOM 672 C C . PHE A 1 88 ? -3.474 -13.728 -2.471 1.00 93.88 88 PHE A C 1
ATOM 674 O O . PHE A 1 88 ? -3.112 -14.352 -3.466 1.00 93.88 88 PHE A O 1
ATOM 681 N N . VAL A 1 89 ? -4.712 -13.234 -2.362 1.00 93.25 89 VAL A N 1
ATOM 682 C CA . VAL A 1 89 ? -5.707 -13.415 -3.429 1.00 93.25 89 VAL A CA 1
ATOM 683 C C . VAL A 1 89 ? -5.283 -12.692 -4.705 1.00 93.25 89 VAL A C 1
ATOM 685 O O . VAL A 1 89 ? -5.339 -13.292 -5.772 1.00 93.25 89 VAL A O 1
ATOM 688 N N . GLY A 1 90 ? -4.791 -11.455 -4.607 1.00 91.69 90 GLY A N 1
ATOM 689 C CA . GLY A 1 90 ? -4.280 -10.696 -5.748 1.00 91.69 90 GLY A CA 1
ATOM 690 C C . GLY A 1 90 ? -3.101 -11.386 -6.437 1.00 91.69 90 GLY A C 1
ATOM 691 O O . GLY A 1 90 ? -3.012 -11.381 -7.661 1.00 91.69 90 GLY A O 1
ATOM 692 N N . TYR A 1 91 ? -2.223 -12.044 -5.680 1.00 91.00 91 TYR A N 1
ATOM 693 C CA . TYR A 1 91 ? -1.143 -12.858 -6.231 1.00 91.00 91 TYR A CA 1
ATOM 694 C C . TYR A 1 91 ? -1.695 -14.054 -7.016 1.00 91.00 91 TYR A C 1
ATOM 696 O O . TYR A 1 91 ? -1.313 -14.257 -8.169 1.00 91.00 91 TYR A O 1
ATOM 704 N N . ILE A 1 92 ? -2.638 -14.807 -6.436 1.00 91.94 92 ILE A N 1
ATOM 705 C CA . ILE A 1 92 ? -3.279 -15.945 -7.113 1.00 91.94 92 ILE A CA 1
ATOM 706 C C . ILE A 1 92 ? -3.947 -15.488 -8.412 1.00 91.94 92 ILE A C 1
ATOM 708 O O . ILE A 1 92 ? -3.733 -16.105 -9.454 1.00 91.94 92 ILE A O 1
ATOM 712 N N . THR A 1 93 ? -4.718 -14.402 -8.375 1.00 90.69 93 THR A N 1
ATOM 713 C CA . THR A 1 93 ? -5.467 -13.927 -9.545 1.00 90.69 93 THR A CA 1
ATOM 714 C C . THR A 1 93 ? -4.606 -13.223 -10.589 1.00 90.69 93 THR A C 1
ATOM 716 O O . THR A 1 93 ? -5.040 -13.080 -11.728 1.00 90.69 93 THR A O 1
ATOM 719 N N . THR A 1 94 ? -3.386 -12.803 -10.239 1.00 88.94 94 THR A N 1
ATOM 720 C CA . THR A 1 94 ? -2.410 -12.284 -11.211 1.00 88.94 94 THR A CA 1
ATOM 721 C C . THR A 1 94 ? -1.638 -13.413 -11.887 1.00 88.94 94 THR A C 1
ATOM 723 O O . THR A 1 94 ? -1.506 -13.414 -13.107 1.00 88.94 94 THR A O 1
ATOM 726 N N . TYR A 1 95 ? -1.096 -14.351 -11.101 1.00 86.81 95 TYR A N 1
ATOM 727 C CA . TYR A 1 95 ? -0.029 -15.251 -11.562 1.00 86.81 95 TYR A CA 1
ATOM 728 C C . TYR A 1 95 ? -0.454 -16.709 -11.743 1.00 86.81 95 TYR A C 1
ATOM 730 O O . TYR A 1 95 ? 0.201 -17.431 -12.488 1.00 86.81 95 TYR A O 1
ATOM 738 N N . ILE A 1 96 ? -1.516 -17.159 -11.068 1.00 89.12 96 ILE A N 1
ATOM 739 C CA . ILE A 1 96 ? -1.946 -18.568 -11.098 1.00 89.12 96 ILE A CA 1
ATOM 740 C C . ILE A 1 96 ? -3.221 -18.721 -11.924 1.00 89.12 96 ILE A C 1
ATOM 742 O O . ILE A 1 96 ? -3.297 -19.577 -12.800 1.00 89.12 96 ILE A O 1
ATOM 746 N N . VAL A 1 97 ? -4.220 -17.879 -11.655 1.00 91.56 97 VAL A N 1
ATOM 747 C CA . VAL A 1 97 ? -5.523 -17.897 -12.329 1.00 91.56 97 VAL A CA 1
ATOM 748 C C . VAL A 1 97 ? -5.820 -16.484 -12.837 1.00 91.56 97 VAL A C 1
ATOM 750 O O . VAL A 1 97 ? -6.526 -15.741 -12.153 1.00 91.56 97 VAL A O 1
ATOM 753 N N . PRO A 1 98 ? -5.262 -16.087 -14.001 1.00 88.81 98 PRO A N 1
ATOM 754 C CA . PRO A 1 98 ? -5.374 -14.731 -14.533 1.00 88.81 98 PRO A CA 1
ATOM 755 C C . PRO A 1 98 ? -6.835 -14.355 -14.788 1.00 88.81 98 PRO A C 1
ATOM 757 O O . PRO A 1 98 ? -7.435 -14.767 -15.781 1.00 88.81 98 PRO A O 1
ATOM 760 N N . VAL A 1 99 ? -7.430 -13.598 -13.869 1.00 90.00 99 VAL A N 1
ATOM 761 C CA . VAL A 1 99 ? -8.846 -13.218 -13.925 1.00 90.00 99 VAL A CA 1
ATOM 762 C C . VAL A 1 99 ? -9.001 -11.787 -13.446 1.00 90.00 99 VAL A C 1
ATOM 764 O O . VAL A 1 99 ? -8.609 -11.460 -12.332 1.00 90.00 99 VAL A O 1
ATOM 767 N N . GLY A 1 100 ? -9.672 -10.957 -14.244 1.00 86.38 100 GLY A N 1
ATOM 768 C CA . GLY A 1 100 ? -10.011 -9.587 -13.864 1.00 86.38 100 GLY A CA 1
ATOM 769 C C . GLY A 1 100 ? -8.789 -8.682 -13.694 1.00 86.38 100 GLY A C 1
ATOM 770 O O . GLY A 1 100 ? -7.754 -8.878 -14.326 1.00 86.38 100 GLY A O 1
ATOM 771 N N . ILE A 1 101 ? -8.939 -7.649 -12.861 1.00 89.31 101 ILE A N 1
ATOM 772 C CA . ILE A 1 101 ? -7.879 -6.681 -12.561 1.00 89.31 101 ILE A CA 1
ATOM 773 C C . ILE A 1 101 ? -7.361 -6.975 -11.146 1.00 89.31 101 ILE A C 1
ATOM 775 O O . ILE A 1 101 ? -8.082 -6.695 -10.179 1.00 89.31 101 ILE A O 1
ATOM 779 N N . PRO A 1 102 ? -6.126 -7.485 -10.986 1.00 86.25 102 PRO A N 1
ATOM 780 C CA . PRO A 1 102 ? -5.641 -7.940 -9.686 1.00 86.25 102 PRO A CA 1
ATOM 781 C C . PRO A 1 102 ? -5.613 -6.872 -8.601 1.00 86.25 102 PRO A C 1
ATOM 783 O O . PRO A 1 102 ? -5.936 -7.147 -7.448 1.00 86.25 102 PRO A O 1
ATOM 786 N N . ALA A 1 103 ? -5.298 -5.628 -8.970 1.00 88.38 103 ALA A N 1
ATOM 787 C CA . ALA A 1 103 ? -5.329 -4.504 -8.041 1.00 88.38 103 ALA A CA 1
ATOM 788 C C . ALA A 1 103 ? -6.733 -4.289 -7.450 1.00 88.38 103 ALA A C 1
ATOM 790 O O . ALA A 1 103 ? -6.869 -4.075 -6.246 1.00 88.38 103 ALA A O 1
ATOM 791 N N . ILE A 1 104 ? -7.780 -4.398 -8.277 1.00 91.88 104 ILE A N 1
ATOM 792 C CA . ILE A 1 104 ? -9.169 -4.258 -7.823 1.00 91.88 104 ILE A CA 1
ATOM 793 C C . ILE A 1 104 ? -9.530 -5.427 -6.910 1.00 91.88 104 ILE A C 1
ATOM 795 O O . ILE A 1 104 ? -10.065 -5.208 -5.831 1.00 91.88 104 ILE A O 1
ATOM 799 N N . GLN A 1 105 ? -9.183 -6.657 -7.289 1.00 91.31 105 GLN A N 1
ATOM 800 C CA . GLN A 1 105 ? -9.467 -7.837 -6.469 1.00 91.31 105 GLN A CA 1
ATOM 801 C C . GLN A 1 105 ? -8.757 -7.783 -5.115 1.00 91.31 105 GLN A C 1
ATOM 803 O O . GLN A 1 105 ? -9.398 -8.004 -4.091 1.00 91.31 105 GLN A O 1
ATOM 808 N N . SER A 1 106 ? -7.469 -7.429 -5.088 1.00 93.06 106 SER A N 1
ATOM 809 C CA . SER A 1 106 ? -6.707 -7.252 -3.848 1.00 93.06 106 SER A CA 1
ATOM 810 C C . SER A 1 106 ? -7.344 -6.191 -2.952 1.00 93.06 106 SER A C 1
ATOM 812 O O . SER A 1 106 ? -7.517 -6.423 -1.757 1.00 93.06 106 SER A O 1
ATOM 814 N N . LEU A 1 107 ? -7.731 -5.043 -3.519 1.00 95.12 107 LEU A N 1
ATOM 815 C CA . LEU A 1 107 ? -8.404 -3.969 -2.789 1.00 95.12 107 LEU A CA 1
ATOM 816 C C . LEU A 1 107 ? -9.740 -4.442 -2.209 1.00 95.12 107 LEU A C 1
ATOM 818 O O . LEU A 1 107 ? -10.002 -4.250 -1.021 1.00 95.12 107 LEU A O 1
ATOM 822 N N . THR A 1 108 ? -10.580 -5.072 -3.032 1.00 94.69 108 THR A N 1
ATOM 823 C CA . THR A 1 108 ? -11.912 -5.534 -2.633 1.00 94.69 108 THR A CA 1
ATOM 824 C C . THR A 1 108 ? -11.826 -6.613 -1.559 1.00 94.69 108 THR A C 1
ATOM 826 O O . THR A 1 108 ? -12.512 -6.511 -0.544 1.00 94.69 108 THR A O 1
ATOM 829 N N . VAL A 1 109 ? -10.955 -7.610 -1.728 1.00 95.75 109 VAL A N 1
ATOM 830 C CA . VAL A 1 109 ? -10.765 -8.687 -0.748 1.00 95.75 109 VAL A CA 1
ATOM 831 C C . VAL A 1 109 ? -10.238 -8.131 0.569 1.00 95.75 109 VAL A C 1
ATOM 833 O O . VAL A 1 109 ? -10.815 -8.433 1.612 1.00 95.75 109 VAL A O 1
ATOM 836 N N . THR A 1 110 ? -9.204 -7.279 0.549 1.00 97.38 110 THR A N 1
ATOM 837 C CA . THR A 1 110 ? -8.716 -6.643 1.781 1.00 97.38 110 THR A CA 1
ATOM 838 C C . THR A 1 110 ? -9.817 -5.842 2.462 1.00 97.38 110 THR A C 1
ATOM 840 O O . THR A 1 110 ? -9.990 -5.973 3.671 1.00 97.38 110 THR A O 1
ATOM 843 N N . GLY A 1 111 ? -10.595 -5.061 1.710 1.00 95.88 111 GLY A N 1
ATOM 844 C CA . GLY A 1 111 ? -11.704 -4.291 2.264 1.00 95.88 111 GLY A CA 1
ATOM 845 C C . GLY A 1 111 ? -12.757 -5.170 2.949 1.00 95.88 111 GLY A C 1
ATOM 846 O O . GLY A 1 111 ? -13.135 -4.905 4.091 1.00 95.88 111 GLY A O 1
ATOM 847 N N . ILE A 1 112 ? -13.185 -6.250 2.290 1.00 96.25 112 ILE A N 1
ATOM 848 C CA . ILE A 1 112 ?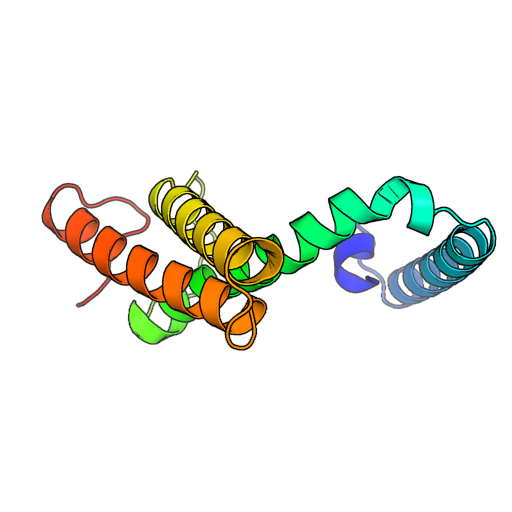 -14.155 -7.211 2.833 1.00 96.25 112 ILE A CA 1
ATOM 849 C C . ILE A 1 112 ? -13.614 -7.859 4.111 1.00 96.25 112 ILE A C 1
ATOM 851 O O . ILE A 1 112 ? -14.272 -7.806 5.153 1.00 96.25 112 ILE A O 1
ATOM 855 N N . VAL A 1 113 ? -12.408 -8.437 4.058 1.00 96.69 113 VAL A N 1
ATOM 856 C CA . VAL A 1 113 ? -11.799 -9.113 5.215 1.00 96.69 113 VAL A CA 1
ATOM 857 C C . VAL A 1 113 ? -11.632 -8.136 6.374 1.00 96.69 113 VAL A C 1
ATOM 859 O O . VAL A 1 113 ? -11.994 -8.461 7.504 1.00 96.69 113 VAL A O 1
ATOM 862 N N . TYR A 1 114 ? -11.151 -6.923 6.097 1.00 96.50 114 TYR A N 1
ATOM 863 C CA . TYR A 1 114 ? -10.967 -5.898 7.113 1.00 96.50 114 TYR A CA 1
ATOM 864 C C . TYR A 1 114 ? -12.287 -5.515 7.783 1.00 96.50 114 TYR A C 1
ATOM 866 O O . TYR A 1 114 ? -12.361 -5.518 9.010 1.00 96.50 114 TYR A O 1
ATOM 874 N N . TYR A 1 115 ? -13.340 -5.247 7.004 1.00 94.56 115 TYR A N 1
ATOM 875 C CA . TYR A 1 115 ? -14.652 -4.873 7.533 1.00 94.56 115 TYR A CA 1
ATOM 876 C C . TYR A 1 115 ? -15.199 -5.932 8.495 1.00 94.56 115 TYR A C 1
ATOM 878 O O . TYR A 1 115 ? -15.540 -5.625 9.640 1.00 94.56 115 TYR A O 1
ATOM 886 N N . PHE A 1 116 ? -15.258 -7.191 8.050 1.00 94.44 116 PHE A N 1
ATOM 887 C CA . PHE A 1 116 ? -15.833 -8.270 8.851 1.00 94.44 116 PHE A CA 1
ATOM 888 C C . PHE A 1 116 ? -14.982 -8.590 10.080 1.00 94.44 116 PHE A C 1
ATOM 890 O O . PHE A 1 116 ? -15.531 -8.762 11.169 1.00 94.44 116 PHE A O 1
ATOM 897 N N . ALA A 1 117 ? -13.656 -8.614 9.942 1.00 93.31 117 ALA A N 1
ATOM 898 C CA . ALA A 1 117 ? -12.761 -8.877 11.062 1.00 93.31 117 ALA A CA 1
ATOM 899 C C . ALA A 1 117 ? -12.805 -7.751 12.108 1.00 93.31 117 ALA A C 1
ATOM 901 O O . ALA A 1 117 ? -12.843 -8.027 13.306 1.00 93.31 117 ALA A O 1
ATOM 902 N N . MET A 1 118 ? -12.874 -6.488 11.678 1.00 90.81 118 MET A N 1
ATOM 903 C CA . MET A 1 118 ? -13.025 -5.342 12.578 1.00 90.81 118 MET A CA 1
ATOM 904 C C . MET A 1 118 ? -14.391 -5.340 13.269 1.00 90.81 118 MET A C 1
ATOM 906 O O . MET A 1 118 ? -14.461 -5.096 14.472 1.00 90.81 118 MET A O 1
ATOM 910 N N . LYS A 1 119 ? -15.466 -5.686 12.553 1.00 89.44 119 LYS A N 1
ATOM 911 C CA . LYS A 1 119 ? -16.808 -5.854 13.131 1.00 89.44 119 LYS A CA 1
ATOM 912 C C . LYS A 1 119 ? -16.857 -6.969 14.173 1.00 89.44 119 LYS A C 1
ATOM 914 O O . LYS A 1 119 ? -17.466 -6.798 15.225 1.00 89.44 119 LYS A O 1
ATOM 919 N N . LEU A 1 120 ? -16.187 -8.091 13.915 1.00 89.62 120 LEU A N 1
ATOM 920 C CA . LEU A 1 120 ? -16.082 -9.190 14.873 1.00 89.62 120 LEU A CA 1
ATOM 921 C C . LEU A 1 120 ? -15.254 -8.788 16.100 1.00 89.62 120 LEU A C 1
ATOM 923 O O . LEU A 1 120 ? -15.674 -9.020 17.233 1.00 89.62 120 LEU A O 1
ATOM 927 N N . LYS A 1 121 ? -14.106 -8.137 15.887 1.00 88.44 121 LYS A N 1
ATOM 928 C CA . LYS A 1 121 ? -13.231 -7.669 16.965 1.00 88.44 121 LYS A CA 1
ATOM 929 C C . LYS A 1 121 ? -13.923 -6.650 17.867 1.00 88.44 121 LYS A C 1
ATOM 931 O O . LYS A 1 121 ? -13.829 -6.784 19.081 1.00 88.44 121 LYS A O 1
ATOM 936 N N . ALA A 1 122 ? -14.676 -5.712 17.291 1.00 87.44 122 ALA A N 1
ATOM 937 C CA . ALA A 1 122 ? -15.465 -4.737 18.043 1.00 87.44 122 ALA A CA 1
ATOM 938 C C . ALA A 1 122 ? -16.481 -5.397 18.991 1.00 87.44 122 ALA A C 1
ATOM 940 O O . ALA A 1 122 ? -16.806 -4.831 20.025 1.00 87.44 122 ALA A O 1
ATOM 941 N N . LYS A 1 123 ? -16.958 -6.606 18.665 1.00 86.56 123 LYS A N 1
ATOM 942 C CA . LYS A 1 123 ? -17.897 -7.363 19.502 1.00 86.56 123 LYS A CA 1
ATOM 943 C C . LYS A 1 123 ? -17.210 -8.203 20.584 1.00 86.56 123 LYS A C 1
ATOM 945 O O . LYS A 1 123 ? -17.769 -8.356 21.663 1.00 86.56 123 LYS A O 1
ATOM 950 N N . ILE A 1 124 ? -16.053 -8.800 20.284 1.00 87.81 124 ILE A N 1
ATOM 951 C CA . ILE A 1 124 ? -15.392 -9.778 21.171 1.00 87.81 124 ILE A CA 1
ATOM 952 C C . ILE A 1 124 ? -14.377 -9.117 22.105 1.00 87.81 124 ILE A C 1
ATOM 954 O O . ILE A 1 124 ? -14.344 -9.420 23.292 1.00 87.81 124 ILE A O 1
ATOM 958 N N . SER A 1 125 ? -13.520 -8.251 21.567 1.00 84.44 125 SER A N 1
ATOM 959 C CA . SER A 1 125 ? -12.416 -7.633 22.301 1.00 84.44 125 SER A CA 1
ATOM 960 C C . SER A 1 125 ? -12.183 -6.221 21.764 1.00 84.44 125 SER A C 1
ATOM 962 O O . SER A 1 125 ? -11.271 -6.022 20.949 1.00 84.44 125 SER A O 1
ATOM 964 N N . PRO A 1 126 ? -13.010 -5.248 22.191 1.00 82.12 126 PRO A N 1
ATOM 965 C CA . PRO A 1 126 ? -12.872 -3.870 21.758 1.00 82.12 126 PRO A CA 1
ATOM 966 C C . PRO A 1 126 ? -11.491 -3.323 22.123 1.00 82.12 126 PRO A C 1
ATOM 968 O O . PRO A 1 126 ? -11.008 -3.517 23.237 1.00 82.12 126 PRO A O 1
ATOM 971 N N . ASP A 1 127 ? -10.860 -2.618 21.195 1.00 82.81 127 ASP A N 1
ATOM 972 C CA . ASP A 1 127 ? -9.616 -1.899 21.432 1.00 82.81 127 ASP A CA 1
ATOM 973 C C . ASP A 1 127 ? -9.684 -0.477 20.873 1.00 82.81 127 ASP A C 1
ATOM 975 O O . ASP A 1 127 ? -10.693 -0.051 20.310 1.00 82.81 127 ASP A O 1
ATOM 979 N N . GLN A 1 128 ? -8.589 0.270 21.005 1.00 81.44 128 GLN A N 1
ATOM 980 C CA . GLN A 1 128 ? -8.492 1.635 20.486 1.00 81.44 128 GLN A CA 1
ATOM 981 C C . GLN A 1 128 ? -8.865 1.753 18.997 1.00 81.44 128 GLN A C 1
ATOM 983 O O . GLN A 1 128 ? -9.358 2.796 18.575 1.00 81.44 128 GLN A O 1
ATOM 988 N N . PHE A 1 129 ? -8.687 0.701 18.187 1.00 80.25 129 PHE A N 1
ATOM 989 C CA . PHE A 1 129 ? -9.036 0.714 16.766 1.00 80.25 129 PHE A CA 1
ATOM 990 C C . PHE A 1 129 ? -10.515 0.422 16.500 1.00 80.25 129 PHE A C 1
ATOM 992 O O . PHE A 1 129 ? -10.961 0.666 15.382 1.00 80.25 129 PHE A O 1
ATOM 999 N N . THR A 1 130 ? -11.265 -0.074 17.488 1.00 80.56 130 THR A N 1
ATOM 1000 C CA . THR A 1 130 ? -12.699 -0.373 17.373 1.00 80.56 130 THR A CA 1
ATOM 1001 C C . THR A 1 130 ? -13.605 0.560 18.175 1.00 80.56 130 THR A C 1
ATOM 1003 O O . THR A 1 130 ? -14.820 0.452 18.048 1.00 80.56 130 THR A O 1
ATOM 1006 N N . GLN A 1 131 ? -13.049 1.441 19.012 1.00 69.69 131 GLN A N 1
ATOM 1007 C CA . GLN A 1 131 ? -13.817 2.462 19.737 1.00 69.69 131 GLN A CA 1
ATOM 1008 C C . GLN A 1 131 ? -14.622 3.324 18.754 1.00 69.69 131 GLN A C 1
ATOM 1010 O O . GLN A 1 131 ? -14.068 3.772 17.748 1.00 69.69 131 GLN A O 1
ATOM 1015 N N . GLU A 1 132 ? -15.915 3.517 19.035 1.00 68.56 132 GLU A N 1
ATOM 1016 C CA . GLU A 1 132 ? -16.871 4.269 18.197 1.00 68.56 132 GLU A CA 1
ATOM 1017 C C . GLU A 1 132 ? -17.107 3.669 16.794 1.00 68.56 132 GLU A C 1
ATOM 1019 O O . GLU A 1 132 ? -17.699 4.304 15.922 1.00 68.56 132 GLU A O 1
ATOM 1024 N N . MET A 1 133 ? -16.624 2.452 16.512 1.00 67.06 133 MET A N 1
ATOM 1025 C CA . MET A 1 133 ? -16.966 1.790 15.254 1.00 67.06 133 MET A CA 1
ATOM 1026 C C . MET A 1 133 ? -18.362 1.182 15.340 1.00 67.06 133 MET A C 1
ATOM 1028 O O . MET A 1 133 ? -18.627 0.355 16.210 1.00 67.06 133 MET A O 1
ATOM 1032 N N . PHE A 1 134 ? -19.184 1.478 14.334 1.00 67.25 134 PHE A N 1
ATOM 1033 C CA . PHE A 1 134 ? -20.530 0.917 14.158 1.00 67.25 134 PHE A CA 1
ATOM 1034 C C . PHE A 1 134 ? -21.577 1.364 15.190 1.00 67.25 134 PHE A C 1
ATOM 1036 O O . PHE A 1 134 ? -22.608 0.699 15.306 1.00 67.25 134 PHE A O 1
ATOM 1043 N N . GLU A 1 135 ? -21.331 2.480 15.881 1.00 58.78 135 GLU A N 1
ATOM 1044 C CA . GLU A 1 135 ? -22.366 3.257 16.583 1.00 58.78 135 GLU A CA 1
ATOM 1045 C C . GLU A 1 135 ? -23.271 4.031 15.604 1.00 58.78 135 GLU A C 1
ATOM 1047 O O . GLU A 1 135 ? -22.808 4.405 14.492 1.00 58.78 135 GLU A O 1
#